Protein AF-A0A7W1EC69-F1 (afdb_monomer)

Foldseek 3Di:
DWDWWWKWFAAPVGDIFTATDTWDDDPVDIDGDDDCPDPVNVRCVHFVDMDTFAAPPVVSHVDRHPHGDDADWDADDPGGTTYGPRGDD

Mean predicted aligned error: 2.21 Å

Nearest PDB structures (foldseek):
  2nr4-assembly1_A  TM=8.257E-01  e=1.539E-03  Methanosarcina mazei
  3f7e-assembly1_B  TM=8.341E-01  e=7.841E-02  Mycolicibacterium smegmatis
  2i02-assembly1_A  TM=7.684E-01  e=2.450E-01  Nostoc punctiforme PCC 73102
  3tgv-assembly2_D  TM=8.869E-01  e=9.617E-01  Vibrio cholerae O395
  1rfe-assembly1_A  TM=7.478E-01  e=1.354E+00  Mycobacterium tuberculosis H37Rv

pLDDT: mean 97.21, std 1.8, range [84.62, 98.62]

Structure (mmCIF, N/CA/C/O backbone):
data_AF-A0A7W1EC69-F1
#
_entry.id   AF-A0A7W1EC69-F1
#
loop_
_atom_site.group_PDB
_atom_site.id
_atom_site.type_symbol
_atom_site.label_atom_id
_atom_site.label_alt_id
_atom_site.label_comp_id
_atom_site.label_asym_id
_atom_site.label_entity_id
_atom_site.label_seq_id
_atom_site.pdbx_PDB_ins_code
_atom_site.Cartn_x
_atom_site.Cartn_y
_atom_site.Cartn_z
_atom_site.occupancy
_atom_site.B_iso_or_equiv
_atom_site.auth_seq_id
_atom_site.auth_comp_id
_atom_site.auth_asym_id
_atom_site.auth_atom_id
_atom_site.pdbx_PDB_model_num
ATOM 1 N N . MET A 1 1 ? -3.205 4.524 17.735 1.00 95.12 1 MET A N 1
ATOM 2 C CA . MET A 1 1 ? -1.986 3.673 17.738 1.00 95.12 1 MET A CA 1
ATOM 3 C C . MET A 1 1 ? -1.388 3.690 16.338 1.00 95.12 1 MET A C 1
ATOM 5 O O . MET A 1 1 ? -2.158 3.897 15.417 1.00 95.12 1 MET A O 1
ATOM 9 N N . ILE A 1 2 ? -0.077 3.523 16.145 1.00 97.25 2 ILE A N 1
ATOM 10 C CA . ILE A 1 2 ? 0.482 3.315 14.795 1.00 97.25 2 ILE A CA 1
ATOM 11 C C . ILE A 1 2 ? 0.639 1.812 14.573 1.00 97.25 2 ILE A C 1
ATOM 13 O O . ILE A 1 2 ? 1.162 1.128 15.451 1.00 97.25 2 ILE A O 1
ATOM 17 N N . ILE A 1 3 ? 0.157 1.313 13.437 1.00 97.50 3 ILE A N 1
ATOM 18 C CA . ILE A 1 3 ? 0.322 -0.077 13.009 1.00 97.50 3 ILE A CA 1
ATOM 19 C C . ILE A 1 3 ? 1.123 -0.088 11.713 1.00 97.50 3 ILE A C 1
ATOM 21 O O . ILE A 1 3 ? 0.772 0.606 10.759 1.00 97.50 3 ILE A O 1
ATOM 25 N N . GLU A 1 4 ? 2.185 -0.886 11.684 1.00 97.94 4 GLU A N 1
ATOM 26 C CA . GLU A 1 4 ? 2.973 -1.112 10.477 1.00 97.94 4 GLU A CA 1
ATOM 27 C C . GLU A 1 4 ? 2.232 -2.079 9.555 1.00 97.94 4 GLU A C 1
ATOM 29 O O . GLU A 1 4 ? 1.846 -3.178 9.951 1.00 97.94 4 GLU A O 1
ATOM 34 N N . THR A 1 5 ? 2.009 -1.652 8.317 1.00 98.31 5 THR A N 1
ATOM 35 C CA . THR A 1 5 ? 1.217 -2.386 7.327 1.00 98.31 5 THR A CA 1
ATOM 36 C C . THR A 1 5 ? 1.923 -2.400 5.981 1.00 98.31 5 THR A C 1
ATOM 38 O O . THR A 1 5 ? 2.797 -1.570 5.717 1.00 98.31 5 THR A O 1
ATOM 41 N N . ILE A 1 6 ? 1.498 -3.294 5.091 1.00 98.44 6 ILE A N 1
ATOM 42 C CA . ILE A 1 6 ? 1.750 -3.127 3.661 1.00 98.44 6 ILE A CA 1
ATOM 43 C C . ILE A 1 6 ? 0.508 -2.517 3.027 1.00 98.44 6 ILE A C 1
ATOM 45 O O . ILE A 1 6 ? -0.560 -3.128 2.999 1.00 98.44 6 ILE A O 1
ATOM 49 N N . VAL A 1 7 ? 0.647 -1.317 2.479 1.00 98.38 7 VAL A N 1
ATOM 50 C CA . VAL A 1 7 ? -0.425 -0.645 1.751 1.00 98.38 7 VAL A CA 1
ATOM 51 C C . VAL A 1 7 ? -0.326 -1.009 0.279 1.00 98.38 7 VAL A C 1
ATOM 53 O O . VAL A 1 7 ? 0.687 -0.745 -0.374 1.00 98.38 7 VAL A O 1
ATOM 56 N N . THR A 1 8 ? -1.395 -1.596 -0.247 1.00 98.62 8 THR A N 1
ATOM 57 C CA . THR A 1 8 ? -1.594 -1.798 -1.681 1.00 98.62 8 THR A CA 1
ATOM 58 C C . THR A 1 8 ? -2.460 -0.677 -2.244 1.00 98.62 8 THR A C 1
ATOM 60 O O . THR A 1 8 ? -3.477 -0.278 -1.673 1.00 98.62 8 THR A O 1
ATOM 63 N N . SER A 1 9 ? -2.040 -0.133 -3.382 1.00 98.50 9 SER A N 1
ATOM 64 C CA . SER A 1 9 ? -2.764 0.920 -4.101 1.00 98.50 9 SER A CA 1
ATOM 65 C C . SER A 1 9 ? -2.652 0.690 -5.602 1.00 98.50 9 SER A C 1
ATOM 67 O O . SER A 1 9 ? -1.638 0.170 -6.066 1.00 98.50 9 SER A O 1
ATOM 69 N N . LEU A 1 10 ? -3.678 1.086 -6.349 1.00 98.50 10 LEU A N 1
ATOM 70 C CA . LEU A 1 10 ? -3.713 0.968 -7.805 1.00 98.50 10 LEU A CA 1
ATOM 71 C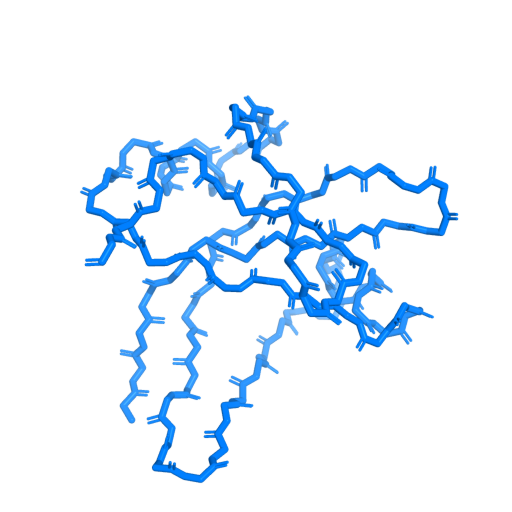 C . LEU A 1 10 ? -3.568 2.350 -8.444 1.00 98.50 10 LEU A C 1
ATOM 73 O O . LEU A 1 10 ? -4.097 3.332 -7.919 1.00 98.50 10 LEU A O 1
ATOM 77 N N . ASP A 1 11 ? -2.872 2.432 -9.574 1.00 97.69 11 ASP A N 1
ATOM 78 C CA . ASP A 1 11 ? -3.011 3.586 -10.464 1.00 97.69 11 ASP A CA 1
ATOM 79 C C . ASP A 1 11 ? -4.313 3.492 -11.292 1.00 97.69 11 ASP A C 1
ATOM 81 O O . ASP A 1 11 ? -5.090 2.541 -11.173 1.00 97.69 11 ASP A O 1
ATOM 85 N N . SER A 1 12 ? -4.574 4.481 -12.152 1.00 94.94 12 SER A N 1
ATOM 86 C CA . SER A 1 12 ? -5.770 4.498 -13.008 1.00 94.94 12 SER A CA 1
ATOM 87 C C . SER A 1 12 ? -5.781 3.426 -14.106 1.00 94.94 12 SER A C 1
ATOM 89 O O . SER A 1 12 ? -6.837 3.175 -14.683 1.00 94.94 12 SER A O 1
ATOM 91 N N . ALA A 1 13 ? -4.637 2.805 -14.403 1.00 96.44 13 ALA A N 1
ATOM 92 C CA . ALA A 1 13 ? -4.515 1.692 -15.339 1.00 96.44 13 ALA A CA 1
ATOM 93 C C . ALA A 1 13 ? -4.633 0.321 -14.643 1.00 96.44 13 ALA A C 1
ATOM 95 O O . ALA A 1 13 ? -4.665 -0.705 -15.320 1.00 96.44 13 ALA A O 1
ATOM 96 N N . GLY A 1 14 ? -4.724 0.295 -13.308 1.00 96.12 14 GLY A N 1
ATOM 97 C CA . GLY A 1 14 ? -4.792 -0.925 -12.508 1.00 96.12 14 GLY A CA 1
ATOM 98 C C . GLY A 1 14 ? -3.428 -1.500 -12.115 1.00 96.12 14 GLY A C 1
ATOM 99 O O . GLY A 1 14 ? -3.374 -2.620 -11.612 1.00 96.12 14 GLY A O 1
ATOM 100 N N . THR A 1 15 ? -2.326 -0.768 -12.307 1.00 97.69 15 THR A N 1
ATOM 101 C CA . THR A 1 15 ? -0.993 -1.212 -11.872 1.00 97.69 15 THR A CA 1
ATOM 102 C C . THR A 1 15 ? -0.900 -1.192 -10.352 1.00 97.69 15 THR A C 1
ATOM 104 O O . THR A 1 15 ? -1.190 -0.174 -9.717 1.00 97.69 15 THR A O 1
ATOM 107 N N . ILE A 1 16 ? -0.448 -2.300 -9.764 1.00 98.38 16 ILE A N 1
ATOM 108 C CA . ILE A 1 16 ? -0.350 -2.465 -8.314 1.00 98.38 16 ILE A CA 1
ATOM 109 C C . ILE A 1 16 ? 0.961 -1.874 -7.788 1.00 98.38 16 ILE A C 1
ATOM 111 O O . ILE A 1 16 ? 2.051 -2.190 -8.268 1.00 98.38 16 ILE A O 1
ATOM 115 N N . ASN A 1 17 ? 0.851 -1.059 -6.742 1.00 98.25 17 ASN A N 1
ATOM 116 C CA . ASN A 1 17 ? 1.964 -0.602 -5.920 1.00 98.25 17 ASN A CA 1
ATOM 117 C C . ASN A 1 17 ? 1.847 -1.171 -4.501 1.00 98.25 17 ASN A C 1
ATOM 119 O O . ASN A 1 17 ? 0.788 -1.047 -3.883 1.00 98.25 17 ASN A O 1
ATOM 123 N N . PHE A 1 18 ? 2.950 -1.713 -3.983 1.00 98.50 18 PHE A N 1
ATOM 124 C CA . PHE A 1 18 ? 3.092 -2.228 -2.620 1.00 98.50 18 PHE A CA 1
ATOM 125 C C . PHE A 1 18 ? 4.054 -1.325 -1.845 1.00 98.50 18 PHE A C 1
ATOM 127 O O . PHE A 1 18 ? 5.181 -1.120 -2.294 1.00 98.50 18 PHE A O 1
ATOM 134 N N . ALA A 1 19 ? 3.639 -0.791 -0.696 1.00 98.00 19 ALA A N 1
ATOM 135 C CA . ALA A 1 19 ? 4.491 0.074 0.118 1.00 98.00 19 ALA A CA 1
ATOM 136 C C . ALA A 1 19 ? 4.315 -0.202 1.620 1.00 98.00 19 ALA A C 1
ATOM 138 O O . ALA A 1 19 ? 3.184 -0.152 2.106 1.00 98.00 19 ALA A O 1
ATOM 139 N N . PRO A 1 20 ? 5.404 -0.438 2.372 1.00 98.06 20 PRO A N 1
ATOM 140 C CA . PRO A 1 20 ? 5.373 -0.411 3.828 1.00 98.06 20 PRO A CA 1
ATOM 141 C C . PRO A 1 20 ? 4.942 0.960 4.339 1.00 98.06 20 PRO A C 1
ATOM 143 O O . PRO A 1 20 ? 5.481 1.979 3.903 1.00 98.06 20 PRO A O 1
ATOM 146 N N . MET A 1 21 ? 3.980 0.992 5.256 1.00 97.62 21 MET A N 1
ATOM 147 C CA . MET A 1 21 ? 3.508 2.227 5.868 1.00 97.62 21 MET A CA 1
ATOM 148 C C . MET A 1 21 ? 3.031 2.007 7.299 1.00 97.62 21 MET A C 1
ATOM 150 O O . MET A 1 21 ? 2.186 1.144 7.556 1.00 97.62 21 MET A O 1
ATOM 154 N N . GLY A 1 22 ? 3.487 2.888 8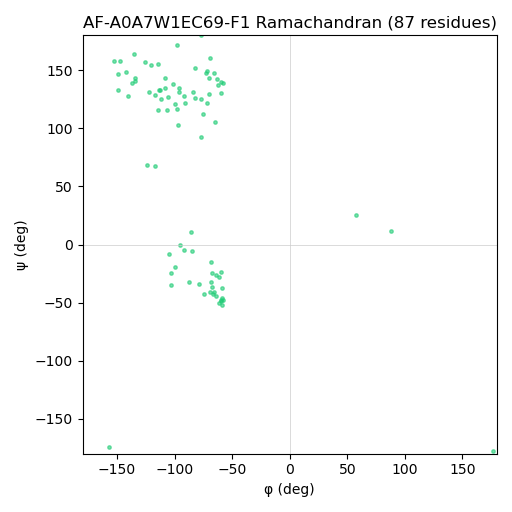.187 1.00 97.75 22 GLY A N 1
ATOM 155 C CA . GLY A 1 22 ? 2.864 3.117 9.481 1.00 97.75 22 GLY A CA 1
ATOM 156 C C . GLY A 1 22 ? 1.544 3.861 9.2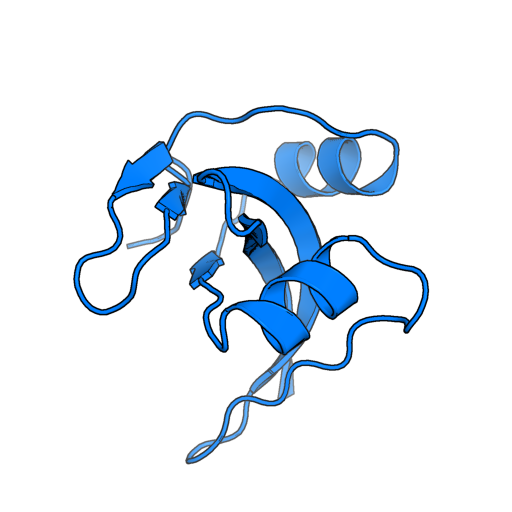95 1.00 97.75 22 GLY A C 1
ATOM 157 O O . GLY A 1 22 ? 1.500 4.958 8.729 1.00 97.75 22 GLY A O 1
ATOM 158 N N . VAL A 1 23 ? 0.458 3.255 9.758 1.00 97.62 23 VAL A N 1
ATOM 159 C CA . VAL A 1 23 ? -0.896 3.802 9.676 1.00 97.62 23 VAL A CA 1
ATOM 160 C C . VAL A 1 23 ? -1.385 4.142 11.072 1.00 97.62 23 VAL A C 1
ATOM 162 O O . VAL A 1 23 ? -1.296 3.323 11.986 1.00 97.62 23 VAL A O 1
ATOM 165 N N . GLU A 1 24 ? -1.953 5.333 11.243 1.00 97.88 24 GLU A N 1
ATOM 166 C CA . GLU A 1 24 ? -2.630 5.681 12.488 1.00 97.88 24 GLU A CA 1
ATOM 167 C C . GLU A 1 24 ? -3.988 4.980 12.554 1.00 97.88 24 GLU A C 1
ATOM 169 O O . GLU A 1 24 ? -4.909 5.273 11.794 1.00 97.88 24 GLU A O 1
ATOM 174 N N . TRP A 1 25 ? -4.087 4.043 13.489 1.00 96.25 25 TRP A N 1
ATOM 175 C CA . TRP A 1 25 ? -5.272 3.270 13.810 1.00 96.25 25 TRP A CA 1
ATOM 176 C C . TRP A 1 25 ? -5.989 3.901 15.006 1.00 96.25 25 TRP A C 1
ATOM 178 O O . TRP A 1 25 ? -5.522 3.803 16.153 1.00 96.25 25 TRP A O 1
ATOM 188 N N . GLY A 1 26 ? -7.080 4.611 14.721 1.00 95.00 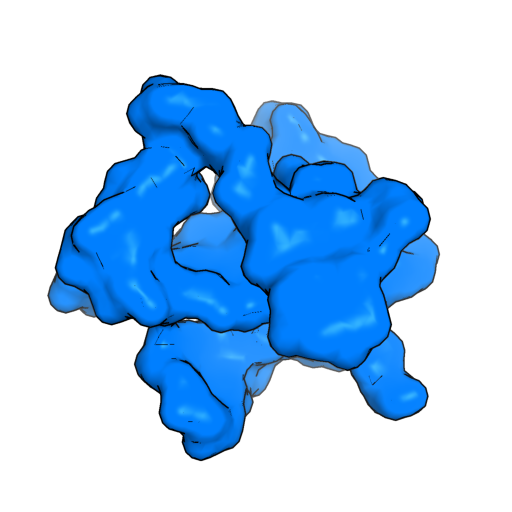26 GLY A N 1
ATOM 189 C CA . GLY A 1 26 ? -8.060 5.077 15.699 1.00 95.00 26 GLY A CA 1
ATOM 190 C C . GLY A 1 26 ? -9.273 4.146 15.760 1.00 95.00 26 GLY A C 1
ATOM 191 O O . GLY A 1 26 ? -9.403 3.231 14.951 1.00 95.00 26 GLY A O 1
ATOM 192 N N . GLU A 1 27 ? -10.159 4.375 16.729 1.00 91.56 27 GLU A N 1
ATOM 193 C CA . GLU A 1 27 ? -11.372 3.557 16.899 1.00 91.56 27 GLU A CA 1
ATOM 194 C C . GLU A 1 27 ? -12.380 3.770 15.761 1.00 91.56 27 GLU A C 1
ATOM 196 O O . GLU A 1 27 ? -12.955 2.812 15.254 1.00 91.56 27 GLU A O 1
ATOM 201 N N . GLU A 1 28 ? -12.557 5.018 15.324 1.00 94.12 28 GLU A N 1
ATOM 202 C CA . GLU A 1 28 ? -13.518 5.379 14.272 1.00 94.12 28 GLU A CA 1
ATOM 203 C C . GLU A 1 28 ? -12.855 5.646 12.920 1.00 94.12 28 GLU A C 1
ATOM 205 O O . GLU A 1 28 ? -13.497 5.576 11.873 1.00 94.12 28 GLU A O 1
ATOM 210 N N . THR A 1 29 ? -11.573 6.013 12.930 1.00 94.44 29 THR A N 1
ATOM 211 C CA . THR A 1 29 ? -10.877 6.497 11.739 1.00 94.44 29 THR A CA 1
ATOM 212 C C . THR A 1 29 ? -9.488 5.904 11.619 1.00 94.44 29 THR A C 1
ATOM 214 O O . THR A 1 29 ? -8.725 5.828 12.582 1.00 94.44 29 THR A O 1
ATOM 217 N N . ILE A 1 30 ? -9.151 5.552 10.384 1.00 95.38 30 ILE A N 1
ATOM 218 C CA . ILE A 1 30 ? -7.814 5.153 9.974 1.00 95.38 30 ILE A CA 1
ATOM 219 C C . ILE A 1 30 ? -7.219 6.315 9.179 1.00 95.38 30 ILE A C 1
ATOM 221 O O . ILE A 1 30 ? -7.843 6.800 8.232 1.00 95.38 30 ILE A O 1
ATOM 225 N N . VAL A 1 31 ? -6.024 6.770 9.557 1.00 97.00 31 VAL A N 1
ATOM 226 C CA . VAL A 1 31 ? -5.356 7.903 8.902 1.00 97.00 31 VAL A CA 1
ATOM 227 C C . VAL A 1 31 ? -4.087 7.430 8.201 1.00 97.00 31 VAL A C 1
ATOM 229 O O . VAL A 1 31 ? -3.122 6.990 8.829 1.00 97.00 31 VAL A O 1
ATOM 232 N N . LEU A 1 32 ? -4.085 7.563 6.874 1.00 96.44 32 LEU A N 1
ATOM 233 C CA . LEU A 1 32 ? -2.933 7.304 6.017 1.00 96.44 32 LEU A CA 1
ATOM 234 C C . LEU A 1 32 ? -2.140 8.604 5.807 1.00 96.44 32 LEU A C 1
ATOM 236 O O . LEU A 1 32 ? -2.711 9.609 5.385 1.00 96.44 32 LEU A O 1
ATOM 240 N N . LYS A 1 33 ? -0.824 8.584 6.056 1.00 96.38 33 LYS A N 1
ATOM 241 C CA . LYS A 1 33 ? 0.074 9.746 5.880 1.00 96.38 33 LYS A CA 1
ATOM 242 C C . LYS A 1 33 ? 1.240 9.422 4.933 1.00 96.38 33 LYS A C 1
ATOM 244 O O . LYS A 1 33 ? 2.378 9.315 5.386 1.00 96.38 33 LYS A O 1
ATOM 249 N N . PRO A 1 34 ? 0.991 9.209 3.628 1.00 96.94 34 PRO A N 1
ATOM 250 C CA . PRO A 1 34 ? 2.069 8.937 2.688 1.00 96.94 34 PRO A CA 1
ATOM 251 C C . PRO A 1 34 ? 2.873 10.211 2.406 1.00 96.94 34 PRO A C 1
ATOM 253 O O . PRO A 1 34 ? 2.315 11.308 2.369 1.00 96.94 34 PRO A O 1
ATOM 256 N N . PHE A 1 35 ? 4.175 10.063 2.151 1.00 96.62 35 PHE A N 1
ATOM 257 C CA . PHE A 1 35 ? 4.991 11.160 1.626 1.00 96.62 35 PHE A CA 1
ATOM 258 C C . PHE A 1 35 ? 4.493 11.573 0.234 1.00 96.62 35 PHE A C 1
ATOM 260 O O . PHE A 1 35 ? 4.100 10.717 -0.567 1.00 96.62 35 PHE A O 1
ATOM 267 N N . LEU A 1 36 ? 4.520 12.875 -0.057 1.00 97.56 36 LEU A N 1
ATOM 268 C CA . LEU A 1 36 ? 3.881 13.470 -1.240 1.00 97.56 36 LEU A CA 1
ATOM 269 C C . LEU A 1 36 ? 4.499 12.991 -2.562 1.00 97.56 36 LEU A C 1
ATOM 271 O O . LEU A 1 36 ? 3.832 12.949 -3.593 1.00 97.56 36 LEU A O 1
ATOM 275 N N . GLU A 1 37 ? 5.763 12.583 -2.529 1.00 97.12 37 GLU A N 1
ATOM 276 C CA . GLU A 1 37 ? 6.534 12.121 -3.679 1.00 97.12 37 GLU A CA 1
ATOM 277 C C . GLU A 1 37 ? 6.320 10.625 -3.982 1.00 97.12 37 GLU A C 1
ATOM 279 O O . GLU A 1 37 ? 6.819 10.109 -4.984 1.00 97.12 37 GLU A O 1
ATOM 284 N N . THR A 1 38 ? 5.577 9.901 -3.139 1.00 97.44 38 THR A N 1
ATOM 285 C CA . THR A 1 38 ? 5.414 8.445 -3.273 1.00 97.44 38 THR A CA 1
ATOM 286 C C . THR A 1 38 ? 4.351 8.054 -4.294 1.00 97.44 38 THR A C 1
ATOM 288 O O . THR A 1 38 ? 3.350 8.744 -4.501 1.00 97.44 38 THR A O 1
ATOM 291 N N . THR A 1 39 ? 4.523 6.873 -4.895 1.00 98.00 39 THR A N 1
ATOM 292 C CA . THR A 1 39 ? 3.487 6.255 -5.737 1.00 98.00 39 THR A CA 1
ATOM 293 C C . THR A 1 39 ? 2.192 6.029 -4.960 1.00 98.00 39 THR A C 1
ATOM 295 O O . THR A 1 39 ? 1.125 6.295 -5.504 1.00 98.00 39 THR A O 1
ATOM 298 N N . THR A 1 40 ? 2.264 5.655 -3.677 1.00 98.19 40 THR A N 1
ATOM 299 C CA . THR A 1 40 ? 1.074 5.513 -2.827 1.00 98.19 40 THR A CA 1
ATOM 300 C C . THR A 1 40 ? 0.278 6.814 -2.734 1.00 98.19 40 THR A C 1
ATOM 302 O O . THR A 1 40 ? -0.929 6.790 -2.959 1.00 98.19 40 THR A O 1
ATOM 305 N N . PHE A 1 41 ? 0.924 7.960 -2.473 1.00 98.38 41 PHE A N 1
ATOM 306 C CA . PHE A 1 41 ? 0.225 9.251 -2.421 1.00 98.38 41 PHE A CA 1
ATOM 307 C C . PHE A 1 41 ? -0.470 9.580 -3.748 1.00 98.38 41 PHE A C 1
ATOM 309 O O . PHE A 1 41 ? -1.656 9.922 -3.751 1.00 98.38 41 PHE A O 1
ATOM 316 N N . ARG A 1 42 ? 0.237 9.436 -4.879 1.00 98.44 42 ARG A N 1
ATOM 317 C CA . ARG A 1 42 ? -0.347 9.6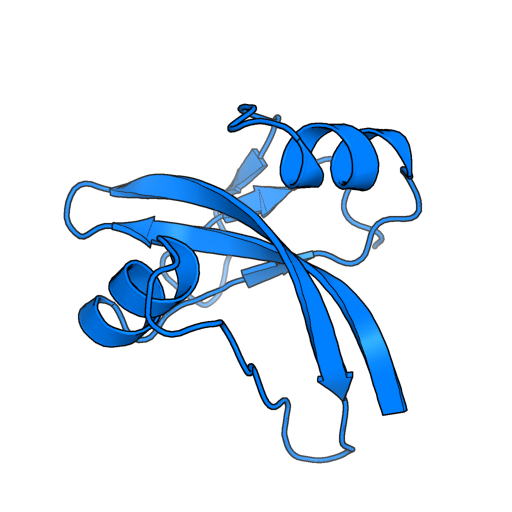87 -6.209 1.00 98.44 42 ARG A CA 1
ATOM 318 C C . ARG A 1 42 ? -1.550 8.781 -6.478 1.00 98.44 42 ARG A C 1
ATOM 320 O O . ARG A 1 42 ? -2.606 9.278 -6.863 1.00 98.44 42 ARG A O 1
ATOM 327 N N . ASN A 1 43 ? -1.401 7.478 -6.236 1.00 98.50 43 ASN A N 1
ATOM 328 C CA . ASN A 1 43 ? -2.437 6.478 -6.479 1.00 98.50 43 ASN A CA 1
ATOM 329 C C . ASN A 1 43 ? -3.682 6.748 -5.631 1.00 98.50 43 ASN A C 1
ATOM 331 O O . ASN A 1 43 ? -4.784 6.835 -6.168 1.00 98.50 43 ASN A O 1
ATOM 335 N N . VAL A 1 44 ? -3.520 6.953 -4.321 1.00 97.94 44 VAL A N 1
ATOM 336 C CA . VAL A 1 44 ? -4.642 7.182 -3.396 1.00 97.94 44 VAL A CA 1
ATOM 337 C C . VAL A 1 44 ? -5.337 8.513 -3.669 1.00 97.94 44 VAL A C 1
ATOM 339 O O . VAL A 1 44 ? -6.561 8.593 -3.599 1.00 97.94 44 VAL A O 1
ATOM 342 N N . THR A 1 45 ? -4.594 9.555 -4.040 1.00 97.69 45 THR A N 1
ATOM 343 C CA . THR A 1 45 ? -5.190 10.854 -4.387 1.00 97.69 45 THR A C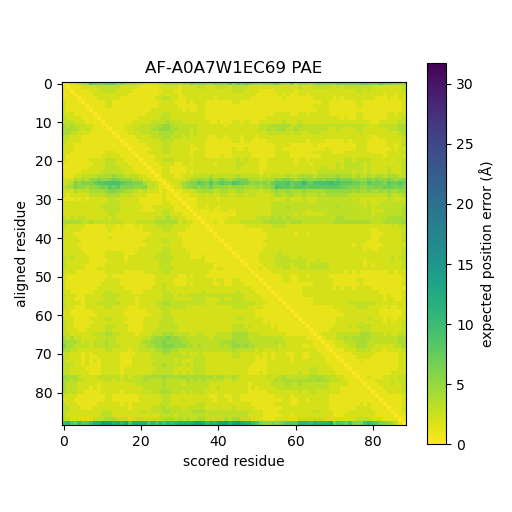A 1
ATOM 344 C C . THR A 1 45 ? -6.051 10.759 -5.648 1.00 97.69 45 THR A C 1
ATOM 346 O O . THR A 1 45 ? -7.142 11.337 -5.688 1.00 97.69 45 THR A O 1
ATOM 349 N N . ALA A 1 46 ? -5.582 10.009 -6.651 1.00 97.94 46 ALA A N 1
ATOM 350 C CA . ALA A 1 46 ? -6.270 9.820 -7.925 1.00 97.94 46 ALA A CA 1
ATOM 351 C C . ALA A 1 46 ? -7.477 8.873 -7.822 1.00 97.94 46 ALA A C 1
ATOM 353 O O . ALA A 1 46 ? -8.526 9.157 -8.393 1.00 97.94 46 ALA A O 1
ATOM 354 N N . THR A 1 47 ? -7.339 7.762 -7.095 1.00 97.56 47 THR A N 1
ATOM 355 C CA . THR A 1 47 ? -8.345 6.681 -7.062 1.00 97.56 47 THR A CA 1
ATOM 356 C C . THR A 1 47 ? -9.256 6.722 -5.841 1.00 97.56 47 THR A C 1
ATOM 358 O O . THR A 1 47 ? -10.335 6.139 -5.866 1.00 97.56 47 THR A O 1
ATOM 361 N N . ARG A 1 48 ? -8.848 7.420 -4.772 1.00 97.00 48 ARG A N 1
ATOM 362 C CA . ARG A 1 48 ? -9.521 7.435 -3.461 1.00 97.00 48 ARG A CA 1
ATOM 363 C C . ARG A 1 48 ? -9.673 6.046 -2.835 1.00 97.00 48 ARG A C 1
ATOM 365 O O . ARG A 1 48 ? -10.549 5.840 -2.001 1.00 97.00 48 ARG A O 1
ATOM 372 N N . THR A 1 49 ? -8.793 5.115 -3.202 1.00 97.25 49 THR A N 1
ATOM 373 C CA . THR A 1 49 ? -8.798 3.732 -2.716 1.00 97.25 49 THR A CA 1
ATOM 374 C C . THR A 1 49 ? -7.399 3.276 -2.315 1.00 97.25 49 THR A C 1
ATOM 376 O O . THR A 1 49 ? -6.418 3.570 -2.997 1.00 97.25 49 THR A O 1
ATOM 379 N N . ALA A 1 50 ? -7.323 2.520 -1.224 1.00 97.69 50 ALA A N 1
ATOM 380 C CA . ALA A 1 50 ? -6.161 1.750 -0.795 1.00 97.69 50 ALA A CA 1
ATOM 381 C C . ALA A 1 50 ? -6.639 0.550 0.023 1.00 97.69 50 ALA A C 1
ATOM 383 O O . ALA A 1 50 ? -7.736 0.575 0.585 1.00 97.69 50 ALA A O 1
ATOM 384 N N . VAL A 1 51 ? -5.799 -0.474 0.112 1.00 98.25 51 VAL A N 1
ATOM 385 C CA . VAL A 1 51 ? -6.024 -1.643 0.961 1.00 98.25 51 VAL A CA 1
ATOM 386 C C . VAL A 1 51 ? -4.844 -1.768 1.919 1.00 98.25 51 VAL A C 1
ATOM 388 O O . VAL A 1 51 ? -3.686 -1.662 1.518 1.00 98.25 51 VAL A O 1
ATOM 391 N N . LEU A 1 52 ? -5.146 -1.935 3.204 1.00 97.81 52 LEU A N 1
ATOM 392 C CA . LEU A 1 52 ? -4.153 -2.097 4.261 1.00 97.81 52 LEU A CA 1
ATOM 393 C C . LEU A 1 52 ? -4.035 -3.584 4.567 1.00 97.81 52 LEU A C 1
ATOM 395 O O . LEU A 1 52 ? -5.018 -4.216 4.944 1.00 97.81 52 LEU A O 1
ATOM 399 N N . ASN A 1 53 ? -2.834 -4.126 4.416 1.00 98.25 53 ASN A N 1
ATOM 400 C CA . ASN A 1 53 ? -2.551 -5.528 4.672 1.00 98.25 53 ASN A CA 1
ATOM 401 C C . ASN A 1 53 ? -1.755 -5.635 5.971 1.00 98.25 53 ASN A C 1
ATOM 403 O O . ASN A 1 53 ? -0.627 -5.138 6.058 1.00 98.25 53 ASN A O 1
ATOM 407 N N . LEU A 1 54 ? -2.351 -6.279 6.971 1.00 98.12 54 LEU A N 1
ATOM 408 C CA . LEU A 1 54 ? -1.643 -6.720 8.167 1.00 98.12 54 LEU A CA 1
ATOM 409 C C . LEU A 1 54 ? -0.961 -8.041 7.836 1.00 98.12 54 LEU A C 1
ATOM 411 O O . LEU A 1 54 ? -1.614 -8.953 7.345 1.00 98.12 54 LEU A O 1
ATOM 415 N N . THR A 1 55 ? 0.344 -8.130 8.054 1.00 97.94 55 THR A N 1
ATOM 416 C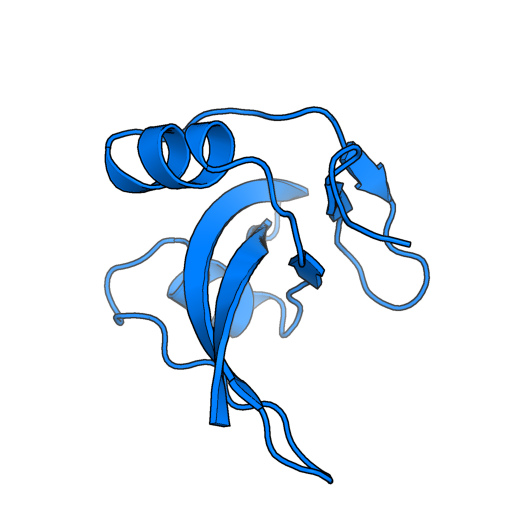 CA . THR A 1 55 ? 1.125 -9.348 7.823 1.00 97.94 55 THR A CA 1
ATOM 417 C C . THR A 1 55 ? 2.273 -9.392 8.818 1.00 97.94 55 THR A C 1
ATOM 419 O O . THR A 1 55 ? 2.801 -8.349 9.208 1.00 97.94 55 THR A O 1
ATOM 422 N N . ASP A 1 56 ? 2.648 -10.592 9.237 1.00 97.31 56 ASP A N 1
ATOM 423 C CA . ASP A 1 56 ? 3.808 -10.867 10.080 1.00 97.31 56 ASP A CA 1
ATOM 424 C C . ASP A 1 56 ? 5.052 -11.270 9.262 1.00 97.31 56 ASP A C 1
ATOM 426 O O . ASP A 1 56 ? 6.135 -11.455 9.825 1.00 97.31 56 ASP A O 1
ATOM 430 N N . ASP A 1 57 ? 4.945 -11.329 7.929 1.00 97.88 57 ASP A N 1
ATOM 431 C CA . ASP A 1 57 ? 6.079 -11.585 7.042 1.00 97.88 57 ASP A CA 1
ATOM 432 C C . ASP A 1 57 ? 6.952 -10.328 6.869 1.00 97.88 57 ASP A C 1
ATOM 434 O O . ASP A 1 57 ? 6.770 -9.488 5.978 1.00 97.88 57 ASP A O 1
ATOM 438 N N . VAL A 1 58 ? 7.975 -10.223 7.720 1.00 97.56 58 VAL A N 1
ATOM 439 C CA . VAL A 1 58 ? 8.957 -9.127 7.714 1.00 97.56 58 VAL A CA 1
ATOM 440 C C . VAL A 1 58 ? 9.724 -9.024 6.386 1.00 97.56 58 VAL A C 1
ATOM 442 O O . VAL A 1 58 ? 10.208 -7.944 6.032 1.00 97.56 58 VAL A O 1
ATOM 445 N N . LEU A 1 59 ? 9.834 -10.103 5.601 1.00 98.00 59 LEU A N 1
ATOM 446 C CA . LEU A 1 59 ? 10.539 -10.052 4.319 1.00 98.00 59 LEU A CA 1
ATOM 447 C C . LEU A 1 59 ? 9.781 -9.205 3.289 1.00 98.00 59 LEU A C 1
ATOM 449 O O . LEU A 1 59 ? 10.418 -8.532 2.471 1.00 98.00 59 LEU A O 1
ATOM 453 N N . ILE A 1 60 ? 8.445 -9.188 3.342 1.00 98.25 60 ILE A N 1
ATOM 454 C CA . ILE A 1 60 ? 7.611 -8.330 2.488 1.00 98.25 60 ILE A CA 1
ATOM 455 C C . ILE A 1 60 ? 7.889 -6.856 2.802 1.00 98.25 60 ILE A C 1
ATOM 457 O O . ILE A 1 60 ? 8.121 -6.069 1.878 1.00 98.25 60 ILE A O 1
ATOM 461 N N . PHE A 1 61 ? 7.976 -6.499 4.088 1.00 98.44 61 PHE A N 1
ATOM 462 C CA . PHE A 1 61 ? 8.364 -5.155 4.526 1.00 98.44 61 PHE A CA 1
ATOM 463 C C . PHE A 1 61 ? 9.752 -4.771 4.011 1.00 98.44 61 PHE A C 1
ATOM 465 O O . PHE A 1 61 ? 9.906 -3.736 3.362 1.00 98.44 61 PHE A O 1
ATOM 472 N N . ALA A 1 62 ? 10.757 -5.621 4.241 1.00 98.25 62 ALA A N 1
ATOM 473 C CA . ALA A 1 62 ? 12.131 -5.347 3.829 1.00 98.25 62 ALA A CA 1
ATOM 474 C C . ALA A 1 62 ? 12.245 -5.132 2.311 1.00 98.25 62 ALA A C 1
ATOM 476 O O . ALA A 1 62 ? 12.857 -4.163 1.865 1.00 98.25 62 ALA A O 1
ATOM 477 N N . ARG A 1 63 ? 11.616 -5.999 1.505 1.00 98.12 63 ARG A N 1
ATOM 478 C CA . ARG A 1 63 ? 11.632 -5.891 0.038 1.00 98.12 63 ARG A CA 1
ATOM 479 C C . ARG A 1 63 ? 10.881 -4.660 -0.465 1.00 98.12 63 ARG A C 1
ATOM 481 O O . ARG A 1 63 ? 11.386 -3.988 -1.364 1.00 98.12 63 ARG A O 1
ATOM 488 N N . GLY A 1 64 ? 9.714 -4.362 0.108 1.00 96.94 64 GLY A N 1
ATOM 489 C CA . GLY A 1 64 ? 8.911 -3.189 -0.245 1.00 96.94 64 GLY A CA 1
ATOM 490 C C . GLY A 1 64 ? 9.557 -1.858 0.153 1.00 96.94 64 GLY A C 1
ATOM 491 O O . GLY A 1 64 ? 9.271 -0.838 -0.462 1.00 96.94 64 GLY A O 1
ATOM 492 N N . ALA A 1 65 ? 10.447 -1.855 1.149 1.00 96.69 65 ALA A N 1
ATOM 493 C CA . ALA A 1 65 ? 11.163 -0.653 1.575 1.00 96.69 65 ALA A CA 1
ATOM 494 C C . ALA A 1 65 ? 12.340 -0.289 0.652 1.00 96.69 65 ALA A C 1
ATOM 496 O O . ALA A 1 65 ? 12.638 0.890 0.473 1.00 96.69 65 ALA A O 1
ATOM 497 N N . ILE A 1 66 ? 13.024 -1.286 0.078 1.00 96.94 66 ILE A N 1
ATOM 498 C CA . ILE A 1 66 ? 14.265 -1.077 -0.696 1.00 96.94 66 ILE A CA 1
ATOM 499 C C . ILE A 1 66 ? 14.080 -1.199 -2.213 1.00 96.94 66 ILE A C 1
ATOM 501 O O . ILE A 1 66 ? 15.020 -0.962 -2.970 1.00 96.94 66 ILE A O 1
ATOM 505 N N . SER A 1 67 ? 12.906 -1.633 -2.672 1.00 95.88 67 SER A N 1
ATOM 506 C CA . SER A 1 67 ? 12.631 -1.908 -4.085 1.00 95.88 67 SER A CA 1
ATOM 507 C C . SER A 1 67 ? 11.129 -1.844 -4.389 1.00 95.88 67 SER A C 1
ATOM 509 O O . SER A 1 67 ? 10.331 -1.502 -3.522 1.00 95.88 67 SER A O 1
ATOM 511 N N . SER A 1 68 ? 10.730 -2.188 -5.617 1.00 94.62 68 SER A N 1
ATOM 512 C CA . SER A 1 68 ? 9.321 -2.244 -6.045 1.00 94.62 68 SER A CA 1
ATOM 513 C C . SER A 1 68 ? 8.911 -3.675 -6.432 1.00 94.62 68 SER A C 1
ATOM 515 O O . SER A 1 68 ? 8.701 -3.959 -7.614 1.00 94.62 68 SER A O 1
ATOM 517 N N . PRO A 1 69 ? 8.859 -4.609 -5.465 1.00 96.06 69 PRO A N 1
ATOM 518 C CA . PRO A 1 69 ? 8.522 -6.005 -5.722 1.00 96.06 69 PRO A CA 1
ATOM 519 C C . PRO A 1 69 ? 7.047 -6.172 -6.113 1.00 96.06 69 PRO A C 1
ATOM 521 O O . PRO A 1 69 ? 6.203 -5.332 -5.807 1.00 96.06 69 PRO A O 1
ATOM 524 N N . GLN A 1 70 ? 6.743 -7.298 -6.752 1.00 97.19 70 GLN A N 1
ATOM 525 C CA . GLN A 1 70 ? 5.377 -7.778 -6.947 1.00 97.19 70 GLN A CA 1
ATOM 526 C C . GLN A 1 70 ? 5.168 -8.996 -6.050 1.00 97.19 70 GLN A C 1
ATOM 528 O O . GLN A 1 70 ? 6.034 -9.874 -5.987 1.00 97.19 70 GLN A O 1
ATOM 533 N N . PHE A 1 71 ? 4.033 -9.042 -5.360 1.00 97.81 71 PHE A N 1
ATOM 534 C CA . PHE A 1 71 ? 3.670 -10.137 -4.465 1.00 97.81 71 PHE A CA 1
ATOM 535 C C . PHE A 1 71 ? 2.363 -10.794 -4.928 1.00 97.81 71 PHE A C 1
ATOM 537 O O . PHE A 1 71 ? 1.564 -10.131 -5.593 1.00 97.81 71 PHE A O 1
ATOM 544 N N . PRO A 1 72 ? 2.129 -12.077 -4.594 1.00 98.12 72 PRO A N 1
ATOM 545 C CA . PRO A 1 72 ? 0.834 -12.717 -4.802 1.00 98.12 72 PRO A CA 1
ATOM 546 C C . PRO A 1 72 ? -0.289 -11.968 -4.075 1.00 98.12 72 PRO A C 1
ATOM 548 O O . PRO A 1 72 ? -0.103 -11.479 -2.955 1.00 98.12 72 PRO A O 1
ATOM 551 N N . THR A 1 73 ? -1.434 -11.846 -4.743 1.00 98.44 73 THR A N 1
ATOM 552 C CA . THR A 1 73 ? -2.589 -11.100 -4.240 1.00 98.44 73 THR A CA 1
ATOM 553 C C . THR A 1 73 ? -3.901 -11.710 -4.709 1.00 98.44 73 THR A C 1
ATOM 555 O O . THR A 1 73 ? -3.973 -12.308 -5.787 1.00 98.44 73 THR A O 1
ATOM 558 N N . VAL A 1 74 ? -4.959 -11.414 -3.959 1.00 98.12 74 VAL A N 1
ATOM 559 C CA . VAL A 1 74 ? -6.355 -11.617 -4.347 1.00 98.12 74 VAL A CA 1
ATOM 560 C C . VAL A 1 74 ? -7.087 -10.276 -4.479 1.00 98.12 74 VAL A C 1
ATOM 562 O O . VAL A 1 74 ? -6.699 -9.291 -3.844 1.00 98.12 74 VAL A O 1
ATOM 565 N N . PRO A 1 75 ? -8.164 -10.191 -5.280 1.00 98.25 75 PRO A N 1
ATOM 566 C CA . PRO A 1 75 ? -8.984 -8.984 -5.350 1.00 98.25 75 PRO A CA 1
ATOM 567 C C . PRO A 1 75 ? -9.592 -8.614 -3.990 1.00 98.25 75 PRO A C 1
ATOM 569 O O . PRO A 1 75 ? -10.079 -9.478 -3.260 1.00 98.25 75 PRO A O 1
ATOM 572 N N . ALA A 1 76 ? -9.612 -7.320 -3.668 1.00 98.12 76 ALA A N 1
ATOM 573 C CA . ALA A 1 76 ? -10.354 -6.821 -2.516 1.00 98.12 76 ALA A CA 1
ATOM 574 C C . ALA A 1 76 ? -11.869 -6.870 -2.773 1.00 98.12 76 ALA A C 1
ATOM 576 O O . ALA A 1 76 ? -12.334 -6.728 -3.902 1.00 98.12 76 ALA A O 1
ATOM 577 N N . VAL A 1 77 ? -12.648 -7.057 -1.706 1.00 96.94 77 VAL A N 1
ATOM 578 C CA . VAL A 1 77 ? -14.101 -7.284 -1.816 1.00 96.94 77 VAL A CA 1
ATOM 579 C C . VAL A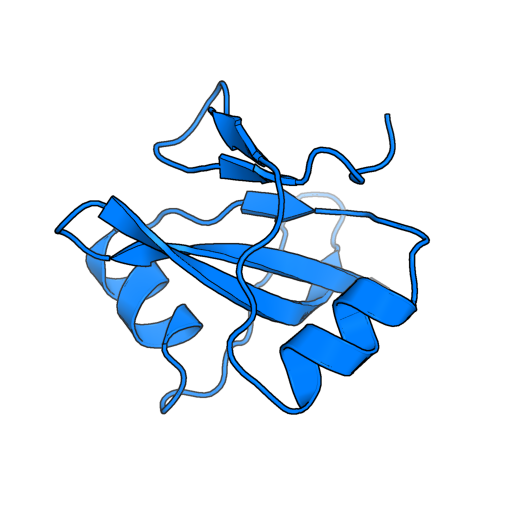 1 77 ? -14.905 -5.978 -1.844 1.00 96.94 77 VAL A C 1
ATOM 581 O O . VAL A 1 77 ? -15.957 -5.918 -2.472 1.00 96.94 77 VAL A O 1
ATOM 584 N N . VAL A 1 78 ? -14.433 -4.932 -1.156 1.00 96.31 78 VAL A N 1
ATOM 585 C CA . VAL A 1 78 ? -15.216 -3.700 -0.911 1.00 96.31 78 VAL A CA 1
ATOM 586 C C . VAL A 1 78 ? -14.799 -2.539 -1.811 1.00 96.31 78 VAL A C 1
ATOM 588 O O . VAL A 1 78 ? -15.630 -1.727 -2.210 1.00 96.31 78 VAL A O 1
ATOM 591 N N . VAL A 1 79 ? -13.511 -2.440 -2.125 1.00 96.44 79 VAL A N 1
ATOM 592 C CA . VAL A 1 79 ? -12.938 -1.340 -2.908 1.00 96.44 79 VAL A CA 1
ATOM 593 C C . VAL A 1 79 ? -12.181 -1.898 -4.101 1.00 96.44 79 VAL A C 1
ATOM 595 O O . VAL A 1 79 ? -11.715 -3.035 -4.065 1.00 96.44 79 VAL A O 1
ATOM 598 N N . ASN A 1 80 ? -12.011 -1.084 -5.141 1.00 96.75 80 ASN A N 1
ATOM 599 C CA . ASN A 1 80 ? -11.112 -1.425 -6.236 1.00 96.75 80 ASN A CA 1
ATOM 600 C C . ASN A 1 80 ? -9.666 -1.472 -5.713 1.00 96.75 80 ASN A C 1
ATOM 602 O O . ASN A 1 80 ? -9.072 -0.437 -5.414 1.00 96.75 80 ASN A O 1
ATOM 606 N N . GLY A 1 81 ? -9.122 -2.674 -5.549 1.00 97.94 81 GLY A N 1
ATOM 607 C CA . GLY A 1 81 ? -7.841 -2.900 -4.896 1.00 97.94 81 GLY A CA 1
ATOM 608 C C . GLY A 1 81 ? -7.516 -4.384 -4.787 1.00 97.94 81 GLY A C 1
ATOM 609 O O . GLY A 1 81 ? -8.275 -5.240 -5.244 1.00 97.94 81 GLY A O 1
ATOM 610 N N . VAL A 1 82 ? -6.384 -4.686 -4.160 1.00 98.62 82 VAL A N 1
ATOM 611 C CA . VAL A 1 82 ? -5.900 -6.057 -3.971 1.00 98.62 82 VAL A CA 1
ATOM 612 C C . VAL A 1 82 ? -5.428 -6.265 -2.537 1.00 98.62 82 VAL A C 1
ATOM 614 O O . VAL A 1 82 ? -4.854 -5.352 -1.943 1.00 98.62 82 VAL A O 1
ATOM 617 N N . VAL A 1 83 ? -5.670 -7.452 -1.992 1.00 98.56 83 VAL A N 1
ATOM 618 C CA . VAL A 1 83 ? -5.190 -7.916 -0.685 1.00 98.56 83 VAL A CA 1
ATOM 619 C C . VAL A 1 83 ? -3.998 -8.843 -0.925 1.00 98.56 83 VAL A C 1
ATOM 621 O O . VAL A 1 83 ? -4.031 -9.651 -1.850 1.00 98.56 83 VAL A O 1
ATOM 624 N N . LEU A 1 84 ? -2.941 -8.733 -0.125 1.00 98.25 84 LEU A N 1
ATOM 625 C CA . LEU A 1 84 ? -1.825 -9.681 -0.139 1.00 98.25 84 LEU A CA 1
ATOM 626 C C . LEU A 1 84 ? -2.301 -11.082 0.248 1.00 98.25 84 LEU A C 1
ATOM 628 O O . LEU A 1 84 ? -2.991 -11.235 1.250 1.00 98.25 84 LEU A O 1
ATOM 632 N N . ASP A 1 85 ? -1.831 -12.111 -0.459 1.00 97.94 85 ASP A N 1
ATOM 633 C CA . ASP A 1 85 ? -2.103 -13.507 -0.070 1.00 97.94 85 ASP A CA 1
ATOM 634 C C . ASP A 1 85 ? -1.524 -13.840 1.314 1.00 97.94 85 ASP A C 1
ATOM 636 O O . ASP A 1 85 ? -2.045 -14.689 2.028 1.00 97.94 85 ASP A O 1
ATOM 640 N N . ALA A 1 86 ? -0.444 -13.153 1.697 1.00 97.31 86 ALA A N 1
ATOM 641 C CA . ALA A 1 86 ? 0.219 -13.285 2.993 1.00 97.31 86 ALA A CA 1
ATOM 6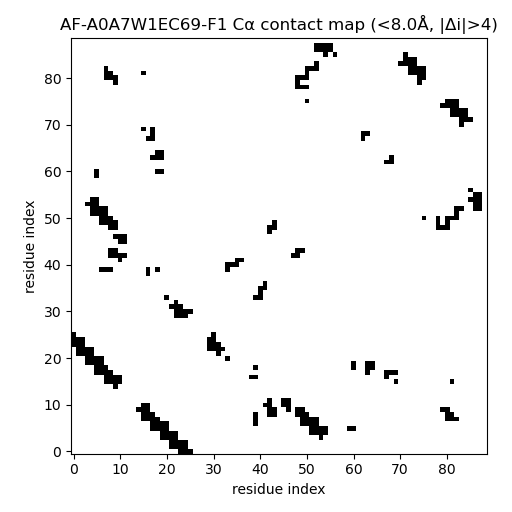42 C C . ALA A 1 86 ? -0.396 -12.396 4.095 1.00 97.31 86 ALA A C 1
ATOM 644 O O . ALA A 1 86 ? 0.220 -12.211 5.147 1.00 97.31 86 ALA A O 1
ATOM 645 N N . ALA A 1 87 ? -1.560 -11.783 3.857 1.00 98.00 87 ALA A N 1
ATOM 646 C CA . ALA A 1 87 ? -2.252 -11.021 4.890 1.00 98.00 87 ALA A CA 1
ATOM 647 C C . ALA A 1 87 ? -2.818 -11.949 5.982 1.00 98.00 87 ALA A C 1
ATOM 649 O O . ALA A 1 87 ? -3.294 -13.049 5.705 1.00 98.00 87 ALA A O 1
ATOM 650 N N . CYS A 1 88 ? -2.782 -11.488 7.231 1.00 96.56 88 CYS A N 1
ATOM 651 C CA . CYS A 1 88 ? -3.395 -12.163 8.369 1.00 96.56 88 CYS A CA 1
ATOM 652 C C . CYS A 1 88 ? -4.929 -12.202 8.231 1.00 96.56 88 CYS A C 1
ATOM 654 O O . CYS A 1 88 ? -5.532 -11.271 7.691 1.00 96.56 88 CYS A O 1
ATOM 656 N N . THR A 1 89 ? -5.543 -13.267 8.756 1.00 84.62 89 THR A N 1
ATOM 657 C CA . THR A 1 89 ? -6.997 -13.523 8.738 1.00 84.62 89 THR A CA 1
ATOM 658 C C . THR A 1 89 ? -7.680 -13.182 10.050 1.00 84.62 89 THR A C 1
ATOM 660 O O . THR A 1 89 ? -7.104 -13.562 11.097 1.00 84.62 89 THR A O 1
#

Sequence (89 aa):
MIIETIVTSLDSAGTINFAPMGVEWGEETIVLKPFLETTTFRNVTATRTAVLNLTDDVLIFARGAISSPQFPTVPAVVVNGVVLDAACT

Radius of gyration: 12.11 Å; Cα contacts (8 Å, |Δi|>4): 168; chains: 1; bounding box: 30×27×33 Å

Solvent-accessible surface area (backbone atoms only — not comparable to full-atom values): 5280 Å² total; per-residue (Å²): 88,77,44,75,26,42,36,26,26,31,44,97,88,64,53,81,44,55,35,58,41,69,29,39,48,54,94,92,50,75,48,82,77,66,56,82,90,37,69,60,35,53,17,31,72,75,64,74,34,70,29,82,28,50,54,86,60,61,65,58,43,57,45,26,69,79,46,84,65,86,76,69,61,44,77,42,90,88,53,84,42,43,40,51,68,70,38,70,132

Secondary structure (DSSP, 8-state):
-EEEEEEEEE-TT--EEEEEEEEEE-SS-EE----TTSHHHHHHHHHS--EEE----HHHHHHHHHS-----EEE-SSSSSEEETT---